Protein AF-A0A376BRY4-F1 (afdb_monomer)

pLDDT: mean 87.46, std 8.39, range [49.78, 96.0]

Sequence (93 aa):
MLNLSPKQRKWLMYGNVVLA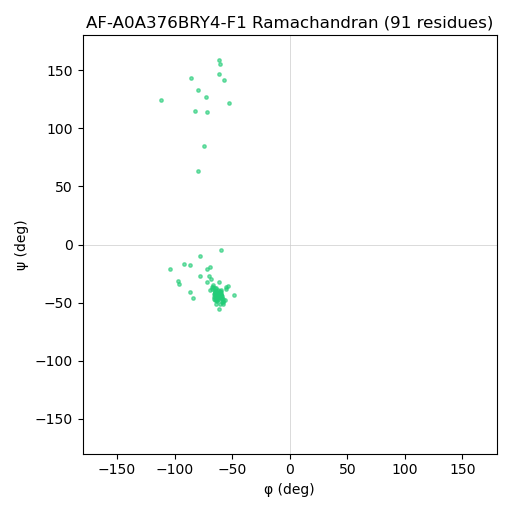MILLIVPFYRYERWYFAVIMSGLNGGFYLSVGLALYFAEHKNRLSAKQWQYLLGLILAISILGTLGQIFLPRN

Radius of gyration: 15.04 Å; Cα contacts (8 Å, |Δi|>4): 74; chains: 1; bounding box: 34×18×42 Å

Structure (mmCIF, N/CA/C/O backbone):
data_AF-A0A376BRY4-F1
#
_entry.id   AF-A0A376BRY4-F1
#
loop_
_atom_site.group_PDB
_atom_site.id
_atom_site.type_symbol
_atom_site.label_atom_id
_atom_site.label_alt_id
_atom_site.label_comp_id
_atom_site.label_asym_id
_atom_site.label_entity_id
_atom_site.label_seq_id
_atom_site.pdbx_PDB_ins_code
_atom_site.Cartn_x
_atom_site.Cartn_y
_atom_site.Cartn_z
_atom_site.occupancy
_atom_site.B_iso_or_equiv
_atom_site.auth_seq_id
_atom_site.auth_comp_id
_atom_site.auth_asym_id
_atom_site.auth_atom_id
_atom_site.pdbx_PDB_model_num
ATOM 1 N N . MET A 1 1 ? -13.132 8.902 13.271 1.00 49.78 1 MET A N 1
ATOM 2 C CA . MET A 1 1 ? -13.197 7.552 12.663 1.00 49.78 1 MET A CA 1
ATOM 3 C C . MET A 1 1 ? -14.471 7.480 11.838 1.00 49.78 1 MET A C 1
ATOM 5 O O . MET A 1 1 ? -15.511 7.835 12.375 1.00 49.78 1 MET A O 1
ATOM 9 N N . LEU A 1 2 ? -14.398 7.101 10.556 1.00 54.53 2 LEU A N 1
ATOM 10 C CA . LEU A 1 2 ? -15.588 6.894 9.719 1.00 54.53 2 LEU A CA 1
ATOM 11 C C . LEU A 1 2 ? -16.544 5.935 10.442 1.00 54.53 2 LEU A C 1
ATOM 13 O O . LEU A 1 2 ? -16.144 4.824 10.795 1.00 54.53 2 LEU A O 1
ATOM 17 N N . ASN A 1 3 ? -17.780 6.368 10.697 1.00 72.25 3 ASN A N 1
ATOM 18 C CA . ASN A 1 3 ? -18.760 5.584 11.448 1.00 72.25 3 ASN A CA 1
ATOM 19 C C . ASN A 1 3 ? -19.397 4.525 10.528 1.00 72.25 3 ASN A C 1
ATOM 21 O O . ASN A 1 3 ? -20.572 4.588 10.184 1.00 72.25 3 ASN A O 1
ATOM 25 N N . LEU A 1 4 ? -18.571 3.594 10.045 1.00 76.00 4 LEU A N 1
ATOM 26 C CA . LEU A 1 4 ? -18.980 2.530 9.133 1.00 76.00 4 LEU A CA 1
ATOM 27 C C . LEU A 1 4 ? -19.661 1.408 9.911 1.00 76.00 4 LEU A C 1
ATOM 29 O O . LEU A 1 4 ? -19.116 0.915 10.910 1.00 76.00 4 LEU A O 1
ATOM 33 N N . SER A 1 5 ? -20.806 0.959 9.397 1.00 84.44 5 SER A N 1
ATOM 34 C CA . SER A 1 5 ? -21.480 -0.250 9.869 1.00 84.44 5 SER A CA 1
ATOM 35 C C . SER A 1 5 ? -20.581 -1.490 9.696 1.00 84.44 5 SER A C 1
ATOM 37 O O . SER A 1 5 ? -19.729 -1.514 8.801 1.00 84.44 5 SER A O 1
ATOM 39 N N . PRO A 1 6 ? -20.772 -2.561 10.489 1.00 81.44 6 PRO A N 1
ATOM 40 C CA . PRO A 1 6 ? -19.982 -3.790 10.356 1.00 81.44 6 PRO A CA 1
ATOM 41 C C . PRO A 1 6 ? -20.019 -4.394 8.942 1.00 81.44 6 PRO A C 1
ATOM 43 O O . PRO A 1 6 ? -19.002 -4.861 8.437 1.00 81.44 6 PRO A O 1
ATOM 46 N N . LYS A 1 7 ? -21.172 -4.322 8.256 1.00 85.44 7 LYS A N 1
ATOM 47 C CA . LYS A 1 7 ? -21.302 -4.778 6.861 1.00 85.44 7 LYS A CA 1
ATOM 48 C C . LYS A 1 7 ? -20.426 -3.957 5.911 1.00 85.44 7 LYS A C 1
ATOM 50 O O . LYS A 1 7 ? -19.744 -4.540 5.075 1.00 85.44 7 LYS A O 1
ATOM 55 N N . GLN A 1 8 ? -20.408 -2.630 6.052 1.00 84.88 8 GLN A N 1
ATOM 56 C CA . GLN A 1 8 ? -19.571 -1.758 5.221 1.00 84.88 8 GLN A CA 1
ATOM 57 C C . GLN A 1 8 ? -18.081 -2.041 5.419 1.00 84.88 8 GLN A C 1
ATOM 59 O O . GLN A 1 8 ? -17.350 -2.066 4.439 1.00 84.88 8 GLN A O 1
ATOM 64 N N . ARG A 1 9 ? -17.634 -2.310 6.654 1.00 80.19 9 ARG A N 1
ATOM 65 C CA . ARG A 1 9 ? -16.227 -2.653 6.931 1.00 80.19 9 ARG A CA 1
ATOM 66 C C . ARG A 1 9 ? -15.802 -3.936 6.222 1.00 80.19 9 ARG A C 1
ATOM 68 O O . ARG A 1 9 ? -14.776 -3.929 5.554 1.00 80.19 9 ARG A O 1
ATOM 75 N N . LYS A 1 10 ? -16.628 -4.986 6.274 1.00 82.50 10 LYS A N 1
ATOM 76 C CA . LYS A 1 10 ? -16.368 -6.245 5.558 1.00 82.50 10 LYS A CA 1
ATOM 77 C C . LYS A 1 10 ? -16.295 -6.054 4.046 1.00 82.50 10 LYS A C 1
ATOM 79 O O . LYS A 1 10 ? -15.349 -6.522 3.422 1.00 82.50 10 LYS A O 1
ATOM 84 N N . TRP A 1 11 ? -17.246 -5.322 3.463 1.00 88.06 11 TRP A N 1
ATOM 85 C CA . TRP A 1 11 ? -17.200 -4.975 2.039 1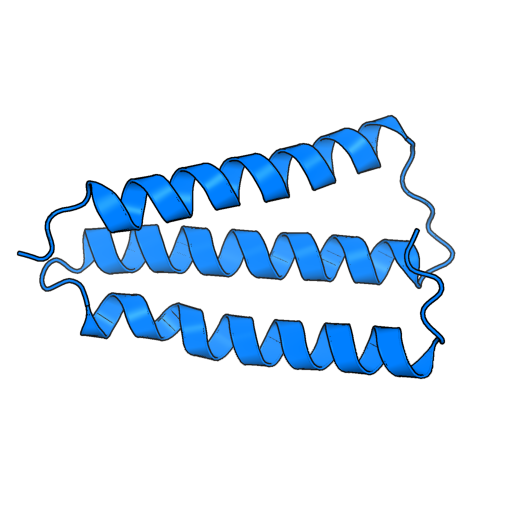.00 88.06 11 TRP A CA 1
ATOM 86 C C . TRP A 1 11 ? -15.945 -4.182 1.679 1.00 88.06 11 TRP A C 1
ATOM 88 O O . TRP A 1 11 ? -15.342 -4.445 0.642 1.00 88.06 11 TRP A O 1
ATOM 98 N N . LEU A 1 12 ? -15.513 -3.268 2.550 1.00 86.75 12 LEU A N 1
ATOM 99 C CA . LEU A 1 12 ? -14.280 -2.513 2.353 1.00 86.75 12 LEU A CA 1
ATOM 100 C C . LEU A 1 12 ? -13.049 -3.425 2.397 1.00 86.75 12 LEU A C 1
ATOM 102 O O . LEU A 1 12 ? -12.167 -3.278 1.562 1.00 86.75 12 LEU A O 1
ATOM 106 N N . MET A 1 13 ? -13.002 -4.395 3.315 1.00 84.19 13 MET A N 1
ATOM 107 C CA . MET A 1 13 ? -11.912 -5.374 3.393 1.00 84.19 13 MET A CA 1
ATOM 108 C C . MET A 1 13 ? -11.856 -6.264 2.148 1.00 84.19 13 MET A C 1
ATOM 110 O O . MET A 1 13 ? -10.784 -6.416 1.567 1.00 84.19 13 MET A O 1
ATOM 114 N N . TYR A 1 14 ? -12.993 -6.801 1.691 1.00 87.25 14 TYR A N 1
ATOM 115 C CA . TYR A 1 14 ? -13.040 -7.598 0.460 1.00 87.25 14 TYR A CA 1
ATOM 116 C C . TYR A 1 14 ? -12.671 -6.770 -0.773 1.00 87.25 14 TYR A C 1
ATOM 118 O O . TYR A 1 14 ? -11.842 -7.200 -1.573 1.00 87.25 14 TYR A O 1
ATOM 126 N N . GLY A 1 15 ? -13.222 -5.560 -0.898 1.00 89.38 15 G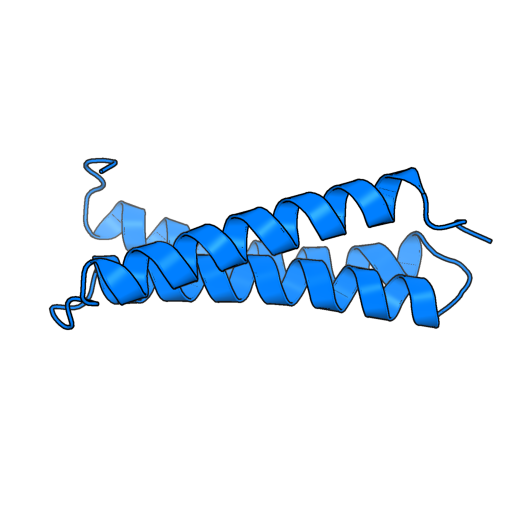LY A N 1
ATOM 127 C CA . GLY A 1 15 ? -12.886 -4.639 -1.983 1.00 89.38 15 GLY A CA 1
ATOM 128 C C . GLY A 1 15 ? -11.399 -4.283 -1.996 1.00 89.38 15 GLY A C 1
ATOM 129 O O . GLY A 1 15 ? -10.778 -4.282 -3.054 1.00 89.38 15 GLY A O 1
ATOM 130 N N . ASN A 1 16 ? -10.802 -4.070 -0.822 1.00 90.00 16 ASN A N 1
ATOM 131 C CA . ASN A 1 16 ? -9.378 -3.791 -0.665 1.00 90.00 16 ASN A CA 1
ATOM 132 C C . ASN A 1 16 ? -8.498 -4.966 -1.124 1.00 90.00 16 ASN A C 1
ATOM 134 O O . ASN A 1 16 ? -7.488 -4.740 -1.782 1.00 90.00 16 ASN A O 1
ATOM 138 N N . VAL A 1 17 ? -8.889 -6.214 -0.836 1.00 86.31 17 VAL A N 1
ATOM 139 C CA . VAL A 1 17 ? -8.172 -7.412 -1.316 1.00 86.31 17 VAL A CA 1
ATOM 140 C C . VAL A 1 17 ? -8.255 -7.537 -2.837 1.00 86.31 17 VAL A C 1
ATOM 142 O O . VAL A 1 17 ? -7.233 -7.739 -3.488 1.00 86.31 17 VAL A O 1
ATOM 145 N N . VAL A 1 18 ? -9.445 -7.368 -3.420 1.00 89.56 18 VAL A N 1
ATOM 146 C CA . VAL A 1 18 ? -9.625 -7.422 -4.882 1.00 89.56 18 VAL A CA 1
ATOM 147 C C . VAL A 1 18 ? -8.801 -6.332 -5.569 1.00 89.56 18 VAL A C 1
ATOM 149 O O . VAL A 1 18 ? -8.090 -6.600 -6.537 1.00 89.56 18 VAL A O 1
ATOM 152 N N . LEU A 1 19 ? -8.842 -5.110 -5.036 1.00 88.94 19 LEU A N 1
ATOM 153 C CA . LEU A 1 19 ? -8.087 -3.984 -5.574 1.00 88.94 19 LEU A CA 1
ATOM 154 C C . LEU A 1 19 ? -6.570 -4.212 -5.468 1.00 88.94 19 LEU A C 1
ATOM 156 O O . LEU A 1 19 ? -5.845 -3.903 -6.414 1.00 88.94 19 LEU A O 1
ATOM 160 N N . ALA A 1 20 ? -6.101 -4.828 -4.377 1.00 87.81 20 ALA A N 1
ATOM 161 C CA . ALA A 1 20 ? -4.709 -5.245 -4.229 1.00 87.81 20 ALA A CA 1
ATOM 162 C C . ALA A 1 20 ? -4.291 -6.211 -5.343 1.00 87.81 20 ALA A C 1
ATOM 164 O O . ALA A 1 20 ? -3.276 -5.988 -5.995 1.00 87.81 20 ALA A O 1
ATOM 165 N N . MET A 1 21 ? -5.089 -7.253 -5.598 1.00 87.75 21 MET A N 1
ATOM 166 C CA . MET A 1 21 ? -4.787 -8.250 -6.629 1.00 87.75 21 MET A CA 1
ATOM 167 C C . MET A 1 21 ? -4.675 -7.621 -8.019 1.00 87.75 21 MET A C 1
ATOM 169 O O . MET A 1 21 ? -3.730 -7.916 -8.745 1.00 87.75 21 MET A O 1
ATOM 173 N N . ILE A 1 22 ? -5.592 -6.717 -8.372 1.00 88.50 22 ILE A N 1
ATOM 174 C CA . ILE A 1 22 ? -5.563 -6.019 -9.664 1.00 88.50 22 ILE A CA 1
ATOM 175 C C . ILE A 1 22 ? -4.292 -5.165 -9.779 1.00 88.50 22 ILE A C 1
ATOM 177 O O . ILE A 1 22 ? -3.563 -5.239 -10.770 1.00 88.50 22 ILE A O 1
ATOM 181 N N . LEU A 1 23 ? -3.985 -4.377 -8.749 1.00 88.50 23 LEU A N 1
ATOM 182 C CA . LEU A 1 23 ? -2.881 -3.415 -8.782 1.00 88.50 23 LEU A CA 1
ATOM 183 C C . LEU A 1 23 ? -1.493 -4.037 -8.590 1.00 88.50 23 LEU A C 1
ATOM 185 O O . LEU A 1 23 ? -0.494 -3.358 -8.833 1.00 88.50 23 LEU A O 1
ATOM 189 N N . LEU A 1 24 ? -1.408 -5.316 -8.219 1.00 89.81 24 LEU A N 1
ATOM 190 C CA . LEU A 1 24 ? -0.161 -6.083 -8.257 1.00 89.81 24 LEU A CA 1
ATOM 191 C C . LEU A 1 24 ? 0.295 -6.391 -9.687 1.00 89.81 24 LEU A C 1
ATOM 193 O O . LEU A 1 24 ? 1.494 -6.542 -9.913 1.00 89.81 24 LEU A O 1
ATOM 197 N N . ILE A 1 25 ? -0.630 -6.466 -10.646 1.00 90.25 25 ILE A N 1
ATOM 198 C CA . ILE A 1 25 ? -0.329 -6.872 -12.026 1.00 90.25 25 ILE A CA 1
ATOM 199 C C . ILE A 1 25 ? -0.129 -5.647 -12.930 1.00 90.25 25 ILE A C 1
ATOM 201 O O . ILE A 1 25 ? 0.705 -5.673 -13.829 1.00 90.25 25 ILE A O 1
ATOM 205 N N . VAL A 1 26 ? -0.823 -4.534 -12.656 1.00 89.81 26 VAL A N 1
ATOM 206 C CA . VAL A 1 26 ? -0.727 -3.286 -13.443 1.00 89.81 26 VAL A CA 1
ATOM 207 C C . VAL A 1 26 ? 0.717 -2.830 -13.723 1.00 89.81 26 VAL A C 1
ATOM 209 O O . VAL A 1 26 ? 0.996 -2.465 -14.868 1.00 89.81 26 VAL A O 1
ATOM 212 N N . PRO A 1 27 ? 1.663 -2.861 -12.763 1.00 91.50 27 PRO A N 1
ATOM 213 C CA . PRO A 1 27 ? 3.035 -2.439 -13.029 1.00 91.50 27 PRO A CA 1
ATOM 214 C C . PRO A 1 27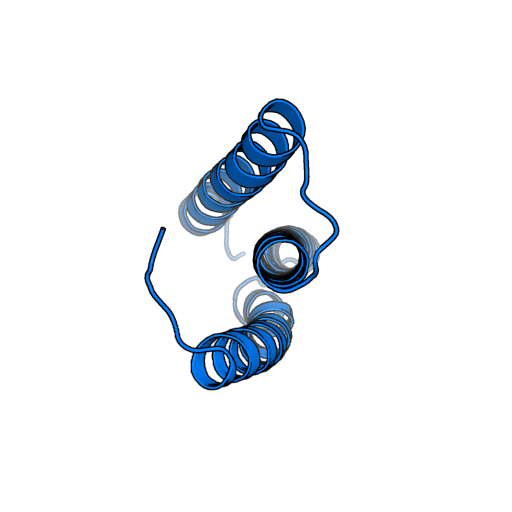 ? 3.745 -3.267 -14.105 1.00 91.50 27 PRO A C 1
ATOM 216 O O . PRO A 1 27 ? 4.522 -2.703 -14.869 1.00 91.50 27 PRO A O 1
ATOM 219 N N . PHE A 1 28 ? 3.433 -4.559 -14.230 1.00 90.38 28 PHE A N 1
ATOM 220 C CA . PHE A 1 28 ? 4.031 -5.435 -15.244 1.00 90.38 28 PHE A CA 1
ATOM 221 C C . PHE A 1 28 ? 3.579 -5.107 -16.672 1.00 90.38 28 PHE A C 1
ATOM 223 O O . PHE A 1 28 ? 4.272 -5.455 -17.619 1.00 90.38 28 PHE A O 1
ATOM 230 N N . TYR A 1 29 ? 2.456 -4.401 -16.835 1.00 90.38 29 TYR A N 1
ATOM 231 C CA . TYR A 1 29 ? 2.021 -3.866 -18.130 1.00 90.38 29 TYR A CA 1
ATOM 232 C C . TYR A 1 29 ? 2.525 -2.442 -18.393 1.00 90.38 29 TYR A C 1
ATOM 234 O O . TYR A 1 29 ? 2.466 -1.966 -19.523 1.00 90.38 29 TYR A O 1
ATOM 242 N N . ARG A 1 30 ? 2.967 -1.730 -17.348 1.00 89.31 30 ARG A N 1
ATOM 243 C CA . ARG A 1 30 ? 3.356 -0.314 -17.425 1.00 89.31 30 ARG A CA 1
ATOM 244 C C . ARG A 1 30 ? 4.859 -0.109 -17.597 1.00 89.31 30 ARG A C 1
ATOM 246 O O . ARG A 1 30 ? 5.249 0.886 -18.202 1.00 89.31 30 ARG A O 1
ATOM 253 N N . TYR A 1 31 ? 5.673 -0.980 -17.007 1.00 92.00 31 TYR A N 1
ATOM 254 C CA . TYR A 1 31 ? 7.128 -0.866 -17.002 1.00 92.00 31 TYR A CA 1
ATOM 255 C C . TYR A 1 31 ? 7.743 -1.981 -17.848 1.00 92.00 31 TYR A C 1
ATOM 257 O O . TYR A 1 31 ? 7.529 -3.157 -17.568 1.00 92.00 31 TYR A O 1
ATOM 265 N N . GLU A 1 32 ? 8.551 -1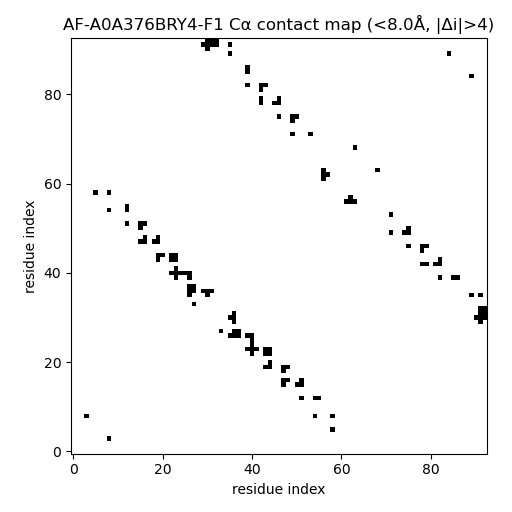.612 -18.841 1.00 89.31 32 GLU A N 1
ATOM 266 C CA . GLU A 1 32 ? 9.324 -2.546 -19.670 1.00 89.31 32 GLU A CA 1
ATOM 267 C C . GLU A 1 32 ? 10.401 -3.250 -18.840 1.00 89.31 32 GLU A C 1
ATOM 269 O O . GLU A 1 32 ? 10.688 -4.436 -19.011 1.00 89.31 32 GLU A O 1
ATOM 274 N N . ARG A 1 33 ? 10.979 -2.524 -17.875 1.00 91.62 33 ARG A N 1
ATOM 275 C CA . ARG A 1 33 ? 11.954 -3.087 -16.946 1.00 91.62 33 ARG A CA 1
ATOM 276 C C . ARG A 1 33 ? 11.258 -3.804 -15.802 1.00 91.62 33 ARG A C 1
ATOM 278 O O . ARG A 1 33 ? 10.646 -3.181 -14.931 1.00 91.62 33 ARG A O 1
ATOM 285 N N . TRP A 1 34 ? 11.455 -5.118 -15.754 1.00 90.44 34 TRP A N 1
ATOM 286 C CA . TRP A 1 34 ? 10.841 -6.004 -14.764 1.00 90.44 34 TRP A CA 1
ATOM 287 C C . TRP A 1 34 ? 11.076 -5.558 -13.313 1.00 90.44 34 TRP A C 1
ATOM 289 O O . TRP A 1 34 ? 10.184 -5.678 -12.478 1.00 90.44 34 TRP A O 1
ATOM 299 N N . TYR A 1 35 ? 12.245 -4.995 -12.996 1.00 90.31 35 TYR A N 1
ATOM 300 C CA . TYR A 1 35 ? 12.566 -4.577 -11.632 1.00 90.31 35 TYR A CA 1
ATOM 301 C C . TYR A 1 35 ? 11.777 -3.336 -11.188 1.00 90.31 35 TYR A C 1
ATOM 303 O O . TYR A 1 35 ? 11.395 -3.253 -10.022 1.00 90.31 35 TYR A O 1
ATOM 311 N N . PHE A 1 36 ? 11.450 -2.406 -12.094 1.00 92.12 36 PHE A N 1
ATOM 312 C CA . PHE A 1 36 ? 10.549 -1.292 -11.774 1.00 92.12 36 PHE A CA 1
ATOM 313 C C . PHE A 1 36 ? 9.115 -1.778 -11.568 1.00 92.12 36 PHE A C 1
ATOM 315 O O . PHE A 1 36 ? 8.458 -1.336 -10.623 1.00 92.12 36 PHE A O 1
ATOM 322 N N . ALA A 1 37 ? 8.659 -2.737 -12.382 1.00 92.38 37 ALA A N 1
ATOM 323 C CA . ALA A 1 37 ? 7.370 -3.388 -12.172 1.00 92.38 37 ALA A CA 1
ATOM 324 C C . ALA A 1 37 ? 7.301 -4.045 -10.785 1.00 92.38 37 ALA A C 1
ATOM 326 O O . ALA A 1 37 ? 6.377 -3.767 -10.029 1.00 92.38 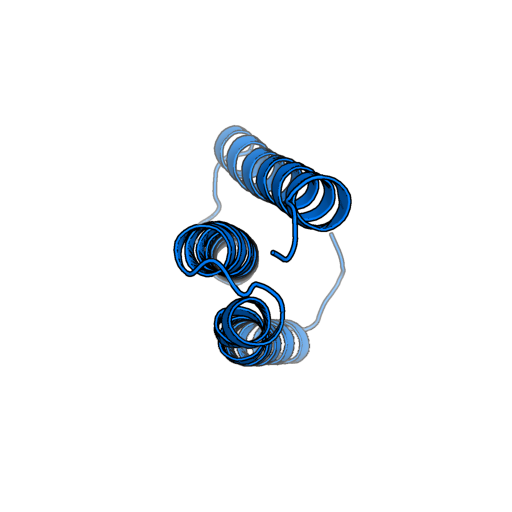37 ALA A O 1
ATOM 327 N N . VAL A 1 38 ? 8.319 -4.825 -10.403 1.00 92.75 38 VAL A N 1
ATOM 328 C CA . VAL A 1 38 ? 8.386 -5.490 -9.091 1.00 92.75 38 VAL A CA 1
ATOM 329 C C . VAL A 1 38 ? 8.379 -4.489 -7.934 1.00 92.75 38 VAL A C 1
ATOM 331 O O . VAL A 1 38 ? 7.627 -4.686 -6.980 1.00 92.75 38 VAL A O 1
ATOM 334 N N . ILE A 1 39 ? 9.158 -3.401 -8.011 1.00 92.81 39 ILE A N 1
ATOM 335 C CA . ILE A 1 39 ? 9.166 -2.348 -6.977 1.00 92.81 39 ILE A CA 1
ATOM 336 C C . ILE A 1 39 ? 7.764 -1.756 -6.813 1.00 92.81 39 ILE A C 1
ATOM 338 O O . ILE A 1 39 ? 7.243 -1.670 -5.701 1.00 92.81 39 ILE A O 1
ATOM 342 N N . MET A 1 40 ? 7.129 -1.384 -7.922 1.00 93.56 40 MET A N 1
ATOM 343 C CA . MET A 1 40 ? 5.806 -0.769 -7.903 1.00 93.56 40 MET A CA 1
ATOM 344 C C . MET A 1 40 ? 4.711 -1.739 -7.445 1.00 93.56 40 MET A C 1
ATOM 346 O O . MET A 1 40 ? 3.819 -1.337 -6.697 1.00 93.56 40 MET A O 1
ATOM 350 N N . SER A 1 41 ? 4.797 -3.018 -7.814 1.00 93.31 41 SER A N 1
ATOM 351 C CA . SER A 1 41 ? 3.902 -4.063 -7.308 1.00 93.31 41 SER A CA 1
ATOM 352 C C . SER A 1 41 ? 4.098 -4.269 -5.807 1.00 93.31 41 SER A C 1
ATOM 354 O O . SER A 1 41 ? 3.117 -4.343 -5.073 1.00 93.31 41 SER A O 1
ATOM 356 N N . GLY A 1 42 ? 5.341 -4.276 -5.322 1.00 92.31 42 GLY A N 1
ATOM 357 C CA . GLY A 1 42 ? 5.649 -4.335 -3.893 1.00 92.31 42 GLY A CA 1
ATOM 358 C C . GLY A 1 42 ? 5.051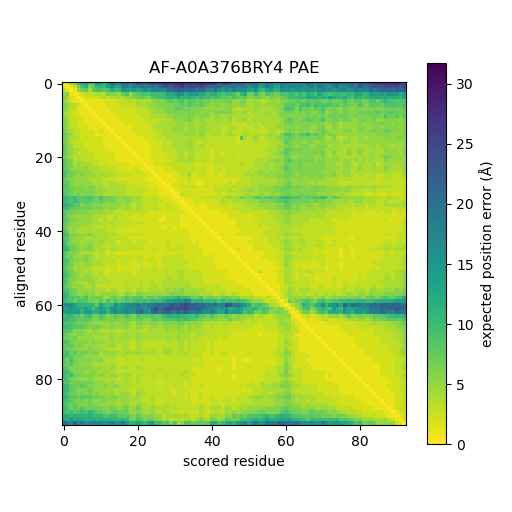 -3.164 -3.109 1.00 92.31 42 GLY A C 1
ATOM 359 O O . GLY A 1 42 ? 4.432 -3.379 -2.068 1.00 92.31 42 GLY A O 1
ATOM 360 N N . LEU A 1 43 ? 5.160 -1.937 -3.632 1.00 94.31 43 LEU A N 1
ATOM 361 C CA . LEU A 1 43 ? 4.572 -0.742 -3.013 1.00 94.31 43 LEU A CA 1
ATOM 362 C C . LEU A 1 43 ? 3.038 -0.807 -2.988 1.00 94.31 43 LEU A C 1
ATOM 364 O O . LEU A 1 43 ? 2.435 -0.568 -1.942 1.00 94.31 43 LEU A O 1
ATOM 368 N N . ASN A 1 44 ? 2.401 -1.206 -4.092 1.00 92.50 44 ASN A N 1
ATOM 369 C CA . ASN A 1 44 ? 0.951 -1.412 -4.127 1.00 92.50 44 ASN A CA 1
ATOM 370 C C . ASN A 1 44 ? 0.520 -2.491 -3.120 1.00 92.50 44 ASN A C 1
ATOM 372 O O . ASN A 1 44 ? -0.352 -2.247 -2.288 1.00 92.50 44 ASN A O 1
ATOM 376 N N . GLY A 1 45 ? 1.160 -3.663 -3.143 1.00 91.12 45 GLY A N 1
ATOM 377 C CA . GLY A 1 45 ? 0.865 -4.759 -2.221 1.00 91.12 45 GLY A CA 1
ATOM 378 C C . GLY A 1 45 ? 1.022 -4.345 -0.758 1.00 91.12 45 GLY A C 1
ATOM 379 O O . GLY A 1 45 ? 0.118 -4.567 0.046 1.00 91.12 45 GLY A O 1
ATOM 380 N N . GLY A 1 46 ? 2.126 -3.672 -0.423 1.00 91.56 46 GLY A N 1
ATOM 381 C CA . GLY A 1 46 ? 2.389 -3.153 0.918 1.00 91.56 46 GLY A CA 1
ATOM 382 C C . GLY A 1 46 ? 1.337 -2.148 1.390 1.00 91.56 46 GLY A C 1
ATOM 383 O O . GLY A 1 46 ? 0.891 -2.226 2.537 1.00 91.56 46 GLY A O 1
ATOM 384 N N . PHE A 1 47 ? 0.885 -1.247 0.512 1.00 93.50 47 PHE A N 1
ATOM 385 C CA . PHE A 1 47 ? -0.179 -0.293 0.825 1.00 93.50 47 PHE A CA 1
ATOM 386 C C . PHE A 1 47 ? -1.487 -1.013 1.163 1.00 93.50 47 PHE A C 1
ATOM 388 O O . PHE A 1 47 ? -2.029 -0.835 2.256 1.00 93.50 47 PHE A O 1
ATOM 395 N N . TYR A 1 48 ? -1.971 -1.875 0.265 1.00 91.19 48 TYR A N 1
ATOM 396 C CA . TYR A 1 48 ? -3.254 -2.550 0.456 1.00 91.19 48 TYR A CA 1
ATOM 397 C C . TYR A 1 48 ? -3.236 -3.530 1.632 1.00 91.19 48 TYR A C 1
ATOM 399 O O . TYR A 1 48 ? -4.221 -3.605 2.367 1.00 91.19 48 TYR A O 1
ATOM 407 N N . LEU A 1 49 ? -2.124 -4.229 1.872 1.00 89.75 49 LEU A N 1
ATOM 408 C CA . LEU A 1 49 ? -1.952 -5.055 3.071 1.00 89.75 49 LEU A CA 1
ATOM 409 C C . LEU A 1 49 ? -2.020 -4.209 4.347 1.00 89.75 49 LEU A C 1
ATOM 411 O O . LEU A 1 49 ? -2.720 -4.582 5.287 1.00 89.75 49 LEU A O 1
ATOM 415 N N . SER A 1 50 ? -1.362 -3.048 4.370 1.00 91.56 50 SER A N 1
ATOM 416 C CA . SER A 1 50 ? -1.370 -2.150 5.533 1.00 91.56 50 SER A CA 1
ATOM 417 C C . SER A 1 50 ? -2.765 -1.580 5.811 1.00 91.56 50 SER A C 1
ATOM 419 O O . SER A 1 50 ? -3.198 -1.533 6.963 1.00 91.56 50 SER A O 1
ATOM 421 N N . VAL A 1 51 ? -3.512 -1.216 4.764 1.00 89.94 51 VAL A N 1
ATOM 422 C CA . VAL A 1 51 ? -4.918 -0.796 4.881 1.00 89.94 51 VAL A CA 1
ATOM 423 C C . VAL A 1 51 ? -5.798 -1.949 5.372 1.00 89.94 51 VAL A C 1
ATOM 425 O O . VAL A 1 51 ? -6.610 -1.762 6.277 1.00 89.94 51 VAL A O 1
ATOM 428 N N . GLY A 1 52 ? -5.610 -3.159 4.838 1.00 88.94 52 GLY A N 1
ATOM 429 C CA . GLY A 1 52 ? -6.336 -4.353 5.274 1.00 88.94 52 GLY A CA 1
ATOM 430 C C . GLY A 1 52 ? -6.101 -4.671 6.752 1.00 88.94 52 GLY A C 1
ATOM 431 O O . GLY A 1 52 ? -7.056 -4.924 7.486 1.00 88.94 52 GLY A O 1
ATOM 432 N N . LEU A 1 53 ? -4.850 -4.572 7.213 1.00 88.50 53 LEU A N 1
ATOM 433 C CA . LEU A 1 53 ? -4.479 -4.715 8.623 1.00 88.50 53 LEU A CA 1
ATOM 434 C C . LEU A 1 53 ? -5.143 -3.643 9.493 1.00 88.50 53 LEU A C 1
ATOM 436 O O . LEU A 1 53 ? -5.709 -3.968 10.536 1.00 88.50 53 LEU A O 1
ATOM 440 N N . ALA A 1 54 ? -5.138 -2.381 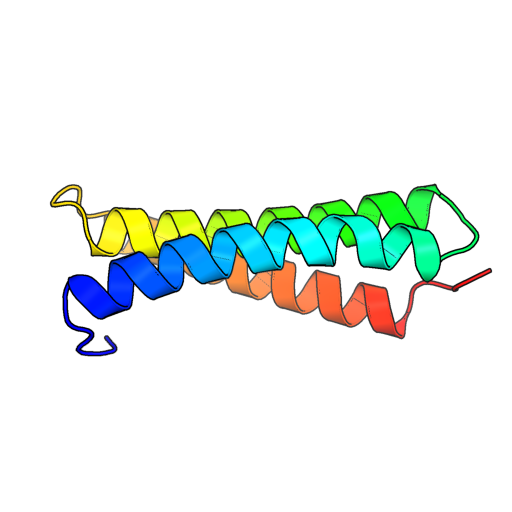9.056 1.00 87.69 54 ALA A N 1
ATOM 441 C CA . ALA A 1 54 ? -5.814 -1.300 9.770 1.00 87.69 54 ALA A CA 1
ATOM 442 C C . ALA A 1 54 ? -7.315 -1.586 9.930 1.00 87.69 54 ALA A C 1
ATOM 444 O O . ALA A 1 54 ? -7.860 -1.474 11.026 1.00 87.69 54 ALA A O 1
ATOM 445 N N . LEU A 1 55 ? -7.988 -2.020 8.865 1.00 85.38 55 LEU A N 1
ATOM 446 C CA . LEU A 1 55 ? -9.410 -2.370 8.919 1.00 85.38 55 LEU A CA 1
ATOM 447 C C . LEU A 1 55 ? -9.668 -3.579 9.822 1.00 85.38 55 LEU A C 1
ATOM 449 O O . LEU A 1 55 ? -10.598 -3.546 10.629 1.00 85.38 55 LEU A O 1
ATOM 453 N N . TYR A 1 56 ? -8.812 -4.601 9.747 1.00 85.19 56 TYR A N 1
ATOM 454 C CA . TYR A 1 56 ? -8.895 -5.788 10.592 1.00 85.19 56 TYR A CA 1
ATOM 455 C C . TYR A 1 56 ? -8.830 -5.429 12.082 1.00 85.19 56 TYR A C 1
ATOM 457 O O . TYR A 1 56 ? -9.724 -5.811 12.840 1.00 85.19 56 TYR A O 1
ATOM 465 N N . PHE A 1 57 ? -7.832 -4.645 12.503 1.00 85.31 57 PHE A N 1
ATOM 466 C CA . PHE A 1 57 ? -7.683 -4.213 13.900 1.00 85.31 57 PHE A CA 1
ATOM 467 C C . PHE A 1 57 ? -8.727 -3.176 14.339 1.00 85.31 57 PHE A C 1
ATOM 469 O O . PHE A 1 57 ? -8.979 -3.024 15.532 1.00 85.31 57 PHE A O 1
ATOM 476 N N . ALA A 1 58 ? -9.359 -2.466 13.402 1.00 78.88 58 ALA A N 1
ATOM 477 C CA . ALA A 1 58 ? -10.496 -1.599 13.701 1.00 78.88 58 ALA A CA 1
ATOM 478 C C . ALA A 1 58 ? -11.811 -2.379 13.901 1.00 78.88 58 ALA A C 1
ATOM 480 O O . ALA A 1 58 ? -12.716 -1.889 14.583 1.00 78.88 58 ALA A O 1
ATOM 481 N N . GLU A 1 59 ? -11.958 -3.556 13.283 1.00 77.50 59 GLU A N 1
ATOM 482 C CA . GLU A 1 59 ? -13.126 -4.435 13.441 1.00 77.50 59 GLU A CA 1
ATOM 483 C C . GLU A 1 59 ? -12.988 -5.378 14.644 1.00 77.50 59 GLU A C 1
ATOM 485 O O . GLU A 1 59 ? -13.949 -5.577 15.389 1.00 77.50 59 GLU A O 1
ATOM 490 N N . HIS A 1 60 ? -11.799 -5.938 14.865 1.00 74.31 60 HIS A N 1
ATOM 491 C CA . HIS A 1 60 ? -11.570 -6.921 15.918 1.00 74.31 60 HIS A CA 1
ATOM 492 C C . HIS A 1 60 ? -11.257 -6.229 17.251 1.00 74.31 60 HIS A C 1
ATOM 494 O O . HIS A 1 60 ? -10.553 -5.225 17.301 1.00 74.31 60 HIS A O 1
ATOM 500 N N . LYS A 1 61 ? -11.741 -6.789 18.372 1.00 56.06 61 LYS A N 1
ATOM 501 C CA . LYS A 1 61 ? -11.534 -6.250 19.738 1.00 56.06 61 LYS A CA 1
ATOM 502 C C . LYS A 1 61 ? -10.055 -6.135 20.162 1.00 56.06 61 LYS A C 1
ATOM 504 O O . LYS A 1 61 ? -9.780 -5.578 21.224 1.00 56.06 61 LYS A O 1
ATOM 509 N N . ASN A 1 62 ? -9.119 -6.609 19.340 1.00 64.62 62 ASN A N 1
ATOM 510 C CA . ASN A 1 62 ? -7.682 -6.427 19.512 1.00 64.62 62 ASN A CA 1
ATOM 511 C C . ASN A 1 62 ? -7.290 -4.992 19.154 1.00 64.62 62 ASN A C 1
ATOM 513 O O . ASN A 1 62 ? -6.886 -4.687 18.033 1.00 64.62 62 ASN A O 1
ATOM 517 N N . ARG A 1 63 ? -7.434 -4.096 20.132 1.00 72.88 63 ARG A N 1
ATOM 518 C CA . ARG A 1 63 ? -7.076 -2.689 19.977 1.00 72.88 63 ARG A CA 1
ATOM 519 C C . ARG A 1 63 ? -5.557 -2.551 19.938 1.00 72.88 63 ARG A C 1
ATOM 521 O O . ARG A 1 63 ? -4.889 -2.775 20.944 1.00 72.88 63 ARG A O 1
ATOM 528 N N . LEU A 1 64 ? -5.026 -2.134 18.792 1.00 82.00 64 LEU A N 1
ATOM 529 C CA . LEU A 1 64 ? -3.671 -1.594 18.721 1.00 82.00 64 LEU A CA 1
ATOM 530 C C . LEU A 1 64 ? -3.554 -0.397 19.678 1.00 82.00 64 LEU A C 1
ATOM 532 O O . LEU A 1 64 ? -4.478 0.415 19.799 1.00 82.00 64 LEU A O 1
ATOM 536 N N . SER A 1 65 ? -2.411 -0.276 20.350 1.00 89.19 65 SER A N 1
ATOM 537 C CA . SER A 1 65 ? -2.075 0.919 21.130 1.00 89.19 65 SER A CA 1
ATOM 538 C C . SER A 1 65 ? -2.004 2.156 20.225 1.00 89.19 65 SER A C 1
ATOM 540 O O . SER A 1 65 ? -1.778 2.048 19.019 1.00 89.19 65 SER A O 1
ATOM 542 N N . ALA A 1 66 ? -2.140 3.355 20.800 1.00 88.00 66 ALA A N 1
ATOM 543 C CA . ALA A 1 66 ? -2.053 4.603 20.035 1.00 88.00 66 ALA A CA 1
ATOM 544 C C . ALA A 1 66 ? -0.736 4.722 19.239 1.00 88.00 66 ALA A C 1
ATOM 546 O O . ALA A 1 66 ? -0.750 5.144 18.085 1.00 88.00 66 ALA A O 1
ATOM 547 N N . LYS A 1 67 ? 0.389 4.267 19.813 1.00 92.88 67 LYS A N 1
ATOM 548 C CA . LYS A 1 67 ? 1.692 4.236 19.125 1.00 92.88 67 LYS A CA 1
ATOM 549 C C . LYS A 1 67 ? 1.698 3.270 17.938 1.00 92.88 67 LYS A C 1
ATOM 551 O O . LYS A 1 67 ? 2.192 3.615 16.873 1.00 92.88 67 LYS A O 1
ATOM 556 N N . GLN A 1 68 ? 1.117 2.079 18.088 1.00 91.81 68 GLN A N 1
ATOM 557 C CA . GLN A 1 68 ? 1.005 1.112 16.988 1.00 91.81 68 GLN A CA 1
ATOM 558 C C . GLN A 1 68 ? 0.113 1.634 15.858 1.00 91.81 68 GLN A C 1
ATOM 560 O O . GLN A 1 68 ? 0.457 1.474 14.690 1.00 91.81 68 GLN A O 1
ATOM 565 N N . TRP A 1 69 ? -0.987 2.315 16.194 1.00 89.81 69 TRP A N 1
ATOM 566 C CA . TRP A 1 69 ? -1.810 3.019 15.211 1.00 89.81 69 TRP A CA 1
ATOM 567 C C . TRP A 1 69 ? -1.026 4.099 14.471 1.00 89.81 69 TRP A C 1
ATOM 569 O O . TRP A 1 69 ? -1.118 4.186 13.250 1.00 89.81 69 TRP A O 1
ATOM 579 N N . GLN A 1 70 ? -0.228 4.889 15.189 1.00 92.44 70 GLN A N 1
ATOM 580 C CA . GLN A 1 70 ? 0.618 5.912 14.587 1.00 92.44 70 GLN A CA 1
ATOM 581 C C . GLN A 1 70 ? 1.644 5.305 13.620 1.00 92.44 70 GLN A C 1
ATOM 583 O O . GLN A 1 70 ? 1.798 5.818 12.515 1.00 92.44 70 GLN A O 1
ATOM 588 N N . TYR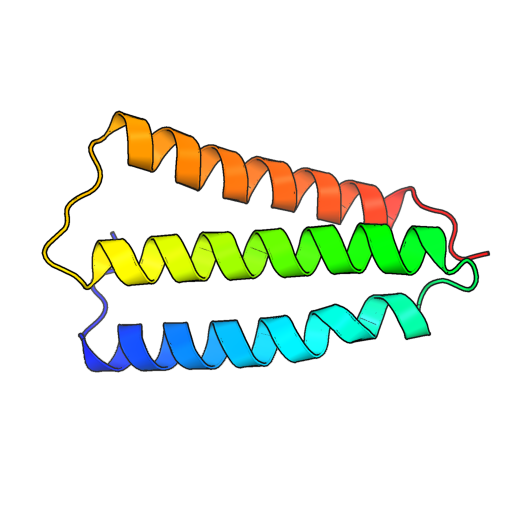 A 1 71 ? 2.295 4.195 13.985 1.00 93.81 71 TYR A N 1
ATOM 589 C CA . TYR A 1 71 ? 3.219 3.498 13.085 1.00 93.81 71 TYR A CA 1
ATOM 590 C C . TYR A 1 71 ? 2.517 2.918 11.858 1.00 93.81 71 TYR A C 1
ATOM 592 O O . TYR A 1 71 ? 3.028 3.057 10.752 1.00 93.81 71 TYR A O 1
ATOM 600 N N . LEU A 1 72 ? 1.338 2.315 12.026 1.00 92.94 72 LEU A N 1
ATOM 601 C CA . LEU A 1 72 ? 0.581 1.739 10.915 1.00 92.94 72 LEU A CA 1
ATOM 602 C C . LEU A 1 72 ? 0.106 2.814 9.928 1.00 92.94 72 LEU A C 1
ATOM 604 O O . LEU A 1 72 ? 0.263 2.660 8.721 1.00 92.94 72 LEU A O 1
ATOM 608 N N . LEU A 1 73 ? -0.431 3.927 10.432 1.00 92.12 73 LEU A N 1
ATOM 609 C CA . LEU A 1 73 ? -0.837 5.059 9.595 1.00 92.12 73 LEU A CA 1
ATOM 610 C C . LEU A 1 73 ? 0.372 5.744 8.945 1.00 92.12 73 LEU A C 1
ATOM 612 O O . LEU A 1 73 ? 0.308 6.108 7.772 1.00 92.12 73 LEU A O 1
ATOM 616 N N . GLY A 1 74 ? 1.483 5.868 9.675 1.00 94.25 74 GLY A N 1
ATOM 617 C CA . GLY A 1 74 ? 2.750 6.365 9.142 1.00 94.25 74 GLY A CA 1
ATOM 618 C C . GLY A 1 74 ? 3.291 5.487 8.013 1.00 94.25 74 GLY A C 1
ATOM 619 O O . GLY A 1 74 ? 3.728 6.012 6.993 1.00 94.25 74 GLY A O 1
ATOM 620 N N . LEU A 1 75 ? 3.192 4.162 8.148 1.00 94.75 75 LEU A N 1
ATOM 621 C CA . LEU A 1 75 ? 3.570 3.205 7.110 1.00 94.75 75 LEU A CA 1
ATOM 622 C C . LEU A 1 75 ? 2.695 3.356 5.861 1.00 94.75 75 LEU A C 1
ATOM 624 O O . LEU A 1 75 ? 3.228 3.450 4.757 1.00 94.75 75 LEU A O 1
ATOM 628 N N . ILE A 1 76 ? 1.369 3.433 6.027 1.00 95.00 76 ILE A N 1
ATOM 629 C CA . ILE A 1 76 ? 0.431 3.659 4.915 1.00 95.00 76 ILE A CA 1
ATOM 630 C C . ILE A 1 76 ? 0.804 4.946 4.169 1.00 95.00 76 ILE A C 1
ATOM 632 O O . ILE A 1 76 ? 0.919 4.938 2.942 1.00 95.00 76 ILE A O 1
ATOM 636 N N . LEU A 1 77 ? 1.046 6.038 4.900 1.00 95.62 77 LEU A N 1
ATOM 637 C CA . LEU A 1 77 ? 1.432 7.322 4.318 1.00 95.62 77 LEU A CA 1
ATOM 638 C C . LEU A 1 77 ? 2.777 7.244 3.581 1.00 95.62 77 LEU A C 1
ATOM 640 O O . LEU A 1 77 ? 2.869 7.687 2.438 1.00 95.62 77 LEU A O 1
ATOM 644 N N . ALA A 1 78 ? 3.800 6.648 4.195 1.00 96.00 78 ALA A N 1
ATOM 645 C CA . ALA A 1 78 ? 5.123 6.503 3.593 1.00 96.00 78 ALA A CA 1
ATOM 646 C C . ALA A 1 78 ? 5.074 5.695 2.288 1.00 96.00 78 ALA A C 1
ATOM 648 O O . ALA A 1 78 ? 5.623 6.129 1.277 1.00 96.00 78 ALA A O 1
ATOM 649 N N . ILE A 1 79 ? 4.361 4.563 2.274 1.00 95.62 79 ILE A N 1
ATOM 650 C CA . ILE A 1 79 ? 4.198 3.744 1.066 1.00 95.62 79 ILE A CA 1
ATOM 651 C C . ILE A 1 79 ? 3.409 4.506 -0.006 1.00 95.62 79 ILE A C 1
ATOM 653 O O . ILE A 1 79 ? 3.750 4.419 -1.182 1.00 95.62 79 ILE A O 1
ATOM 657 N N . SER A 1 80 ? 2.400 5.294 0.379 1.00 93.44 80 SER A N 1
ATOM 658 C CA . SER A 1 80 ? 1.621 6.112 -0.566 1.00 93.44 80 SER A CA 1
ATOM 659 C C . SER A 1 80 ? 2.494 7.159 -1.259 1.00 93.44 80 SER A C 1
ATOM 661 O O . SER A 1 80 ? 2.416 7.336 -2.477 1.00 93.44 80 SER A O 1
ATOM 663 N N . ILE A 1 81 ? 3.362 7.827 -0.492 1.00 95.44 81 ILE A N 1
ATOM 664 C CA . ILE A 1 81 ? 4.326 8.798 -1.015 1.00 95.44 81 ILE A CA 1
ATOM 665 C C . ILE A 1 81 ? 5.322 8.095 -1.939 1.00 95.44 81 ILE A C 1
ATOM 667 O O . ILE A 1 81 ? 5.470 8.508 -3.085 1.00 95.44 81 ILE A O 1
ATOM 671 N N . LEU A 1 82 ? 5.951 7.003 -1.493 1.00 94.88 82 LEU A N 1
ATOM 672 C CA . LEU A 1 82 ? 6.913 6.249 -2.305 1.00 94.88 82 LEU A CA 1
ATOM 673 C C . LEU A 1 82 ? 6.287 5.693 -3.588 1.00 94.88 82 LEU A C 1
ATOM 675 O O . LEU A 1 82 ? 6.903 5.777 -4.645 1.00 94.88 82 LEU A O 1
ATOM 679 N N . GLY A 1 83 ? 5.058 5.180 -3.521 1.00 91.62 83 GLY A N 1
ATOM 680 C CA . GLY A 1 83 ? 4.310 4.720 -4.689 1.00 91.62 83 GLY A CA 1
ATOM 681 C C . GLY A 1 83 ? 4.040 5.856 -5.673 1.00 91.62 83 GLY A C 1
ATOM 682 O O . GLY A 1 83 ? 4.256 5.698 -6.871 1.00 91.62 83 GLY A O 1
ATOM 683 N N . THR A 1 84 ? 3.646 7.031 -5.179 1.00 92.56 84 THR A N 1
ATOM 684 C CA . THR A 1 84 ? 3.415 8.216 -6.021 1.00 92.56 84 THR A CA 1
ATOM 685 C C . THR A 1 84 ? 4.710 8.694 -6.677 1.00 92.56 84 THR A C 1
ATOM 687 O O . THR A 1 84 ? 4.753 8.885 -7.891 1.00 92.56 84 THR A O 1
ATOM 690 N N . LEU A 1 85 ? 5.788 8.823 -5.898 1.00 93.62 85 LEU A N 1
ATOM 691 C CA . LEU A 1 85 ? 7.110 9.186 -6.407 1.00 93.62 85 LEU A CA 1
ATOM 692 C C . LEU A 1 85 ? 7.594 8.164 -7.442 1.00 93.62 85 LEU A C 1
ATOM 694 O O . LEU A 1 85 ? 8.068 8.550 -8.505 1.00 93.62 85 LEU A O 1
ATOM 698 N N . GLY A 1 86 ? 7.406 6.869 -7.187 1.00 90.44 86 GLY A N 1
ATOM 699 C CA . GLY A 1 86 ? 7.758 5.809 -8.125 1.00 90.44 86 GLY A CA 1
ATOM 700 C C . GLY A 1 86 ? 7.008 5.919 -9.457 1.00 90.44 86 GLY A C 1
ATOM 701 O O . GLY A 1 86 ? 7.602 5.768 -10.521 1.00 90.44 86 GLY A O 1
ATOM 702 N N . GLN A 1 87 ? 5.720 6.269 -9.436 1.00 87.38 87 GLN A N 1
ATOM 703 C CA . GLN A 1 87 ? 4.940 6.470 -10.665 1.00 87.38 87 GLN A CA 1
ATOM 704 C C . GLN A 1 87 ? 5.366 7.692 -11.486 1.00 87.38 87 GLN A C 1
ATOM 706 O O . GLN A 1 87 ? 5.178 7.679 -12.709 1.00 87.38 87 GLN A O 1
ATOM 711 N N . ILE A 1 88 ? 5.879 8.731 -10.819 1.00 90.62 88 ILE A N 1
ATOM 712 C CA . ILE A 1 88 ? 6.312 9.993 -11.433 1.00 90.62 88 ILE A CA 1
ATOM 713 C C . ILE A 1 88 ? 7.743 9.877 -11.965 1.00 90.62 88 ILE A C 1
ATOM 715 O O . ILE A 1 88 ? 8.011 10.300 -13.086 1.00 90.62 88 ILE A O 1
ATOM 719 N N . PHE A 1 89 ? 8.650 9.315 -11.165 1.00 91.69 89 PHE A N 1
ATOM 720 C CA . PHE A 1 89 ? 10.090 9.393 -11.404 1.00 91.69 89 PHE A CA 1
ATOM 721 C C . PHE A 1 89 ? 10.710 8.114 -11.965 1.00 91.69 89 PHE A C 1
ATOM 723 O O . PHE A 1 89 ? 11.788 8.200 -12.552 1.00 91.69 89 PHE A O 1
ATOM 730 N N . LEU A 1 90 ? 10.086 6.938 -11.809 1.00 88.44 90 LEU A N 1
ATOM 731 C CA . LEU A 1 90 ? 10.653 5.728 -12.408 1.00 88.44 90 LEU A CA 1
ATOM 732 C C . LEU A 1 90 ? 10.450 5.752 -13.931 1.00 88.44 90 LEU A C 1
ATOM 734 O O . LEU A 1 90 ? 9.309 5.902 -14.388 1.00 88.44 90 LEU A O 1
ATOM 738 N N . PRO A 1 91 ? 11.527 5.567 -14.716 1.00 86.00 91 PRO A N 1
ATOM 739 C CA . PRO A 1 91 ? 11.418 5.426 -16.157 1.00 86.00 91 PRO A CA 1
ATOM 740 C C . PRO A 1 91 ? 10.574 4.201 -16.506 1.00 86.00 91 PRO A C 1
ATOM 742 O O . PRO A 1 91 ? 10.570 3.200 -15.790 1.00 86.00 91 PRO A O 1
ATOM 745 N N . ARG A 1 92 ? 9.832 4.292 -17.610 1.00 82.81 92 ARG A N 1
ATOM 746 C CA . ARG A 1 92 ? 8.968 3.197 -18.084 1.00 82.81 92 ARG A CA 1
ATOM 747 C C . ARG A 1 92 ? 9.726 2.198 -18.962 1.00 82.81 92 ARG A C 1
ATOM 749 O O . ARG A 1 92 ? 9.259 1.080 -19.128 1.00 82.81 92 ARG A O 1
ATOM 756 N N . ASN A 1 93 ? 10.884 2.618 -19.454 1.00 78.94 93 ASN A N 1
ATOM 757 C CA . ASN A 1 93 ? 11.811 2.001 -20.397 1.00 78.94 93 ASN A CA 1
ATOM 758 C C . ASN A 1 93 ? 13.163 1.679 -19.741 1.00 78.94 93 ASN A C 1
ATOM 760 O O . ASN A 1 93 ? 13.435 2.149 -18.614 1.00 78.94 93 ASN A O 1
#

Foldseek 3Di:
DPPDDPVRLVVVLVVLVVQLVVQLCVLVVQAPDVVLSNVLSVLSNQLSVLVNVVSVCVNDPNPDDPVRVVVSVVSNVVSVVVNVCSVVPPDRD

Organism: NCBI:txid153491

Solvent-accessible surface area (backbone atoms only — not comparable to full-atom values): 5047 Å² total; per-residue (Å²): 128,86,91,66,53,74,68,56,51,52,51,48,48,53,49,41,52,54,51,29,61,56,47,43,50,52,28,63,79,61,22,73,42,63,68,59,11,50,54,49,16,50,33,41,39,53,32,37,51,47,51,44,51,52,52,50,41,72,72,41,92,62,68,67,52,74,67,54,48,50,52,52,52,50,47,38,50,52,34,49,50,52,43,52,50,46,71,73,68,52,72,46,108

Secondary structure (DSSP, 8-state):
-----HHHHHHHHHHHHHHHHHHHHHHHHH-SSHHHHHHHHHHHHHHHHHHHHHHHHHHSS----HHHHHHHHHHHHHHHHHHHHHHHHS---

Mean predicted aligned error: 4.79 Å